Protein AF-A0A7V8WGG6-F1 (afdb_monomer_lite)

Secondary structure (DSSP, 8-state):
-B--PPTT-SEEEEEEEEETTTEEEEEEEESSTTSPPEEEEEEEEE--BTTTB-EEEEEE---TTHHHHHHHHS-GGGGSPTTEEEETTEEEEEHHHHHHHTT-HHHHHTEEEEEEEEETTEEEEEEEE---

Structure (mmCIF, N/CA/C/O backbone):
data_AF-A0A7V8WGG6-F1
#
_entry.id   AF-A0A7V8WGG6-F1
#
loop_
_atom_site.group_PDB
_atom_site.id
_atom_site.type_symbol
_atom_site.label_atom_id
_atom_site.label_alt_id
_atom_site.label_comp_id
_atom_site.label_asym_id
_atom_site.label_entity_id
_atom_site.label_seq_id
_atom_site.pdbx_PDB_ins_code
_atom_site.Cartn_x
_atom_site.Cartn_y
_atom_site.Cartn_z
_atom_site.occupancy
_atom_site.B_iso_or_equiv
_atom_site.auth_seq_id
_atom_site.auth_comp_id
_atom_site.auth_asym_id
_atom_site.auth_atom_id
_atom_site.pdbx_PDB_model_num
ATOM 1 N N . MET A 1 1 ? 7.150 -12.917 1.254 1.00 37.12 1 MET A N 1
ATOM 2 C CA . MET A 1 1 ? 5.812 -13.552 1.268 1.00 37.12 1 MET A CA 1
ATOM 3 C C . MET A 1 1 ? 5.186 -13.325 -0.101 1.00 37.12 1 MET A C 1
ATOM 5 O O . MET A 1 1 ? 5.269 -12.203 -0.586 1.00 37.12 1 MET A O 1
ATOM 9 N N . ALA A 1 2 ? 4.649 -14.362 -0.747 1.00 35.22 2 ALA A N 1
ATOM 10 C CA . ALA A 1 2 ? 3.977 -14.243 -2.043 1.00 35.22 2 ALA A CA 1
ATOM 11 C C . ALA A 1 2 ? 2.498 -13.893 -1.812 1.00 35.22 2 ALA A C 1
ATOM 13 O O . ALA A 1 2 ? 1.796 -14.624 -1.116 1.00 35.22 2 ALA A O 1
ATOM 14 N N . THR A 1 3 ? 2.035 -12.762 -2.343 1.00 48.59 3 THR A N 1
ATOM 15 C CA . THR A 1 3 ? 0.612 -12.390 -2.298 1.00 48.59 3 THR A CA 1
ATOM 16 C C . THR A 1 3 ? -0.127 -13.110 -3.420 1.00 48.59 3 THR A C 1
ATOM 18 O O . THR A 1 3 ? 0.392 -13.219 -4.528 1.00 48.59 3 THR A O 1
ATOM 21 N N . ALA A 1 4 ? -1.337 -13.600 -3.136 1.00 49.56 4 ALA A N 1
ATOM 22 C CA . ALA A 1 4 ? -2.181 -14.288 -4.107 1.00 49.56 4 ALA A CA 1
ATOM 23 C C . ALA A 1 4 ? -2.517 -13.367 -5.294 1.00 49.56 4 ALA A C 1
ATOM 25 O O . ALA A 1 4 ? -3.353 -12.470 -5.200 1.00 49.56 4 ALA A O 1
ATOM 26 N N . ILE A 1 5 ? -1.832 -13.589 -6.413 1.00 56.22 5 ILE A N 1
ATOM 27 C CA . ILE A 1 5 ? -2.160 -13.010 -7.716 1.00 56.22 5 ILE A CA 1
ATOM 28 C C . ILE A 1 5 ? -3.351 -13.789 -8.263 1.00 56.22 5 ILE A C 1
ATOM 30 O O . ILE A 1 5 ? -3.439 -15.003 -8.060 1.00 56.22 5 ILE A O 1
ATOM 34 N N . ARG A 1 6 ? -4.265 -13.115 -8.971 1.00 55.91 6 ARG A N 1
ATOM 35 C CA . ARG A 1 6 ? -5.389 -13.810 -9.608 1.00 55.91 6 ARG A CA 1
ATOM 36 C C . ARG A 1 6 ? -4.873 -14.960 -10.486 1.00 55.91 6 ARG A C 1
ATOM 38 O O . ARG A 1 6 ? -4.034 -14.713 -11.361 1.00 55.91 6 ARG A O 1
ATOM 45 N N . PRO A 1 7 ? -5.388 -16.190 -10.319 1.00 51.22 7 PRO A N 1
ATOM 46 C CA . PRO A 1 7 ? -5.078 -17.270 -11.243 1.00 51.22 7 PRO A CA 1
ATOM 47 C C . PRO A 1 7 ? -5.532 -16.867 -12.656 1.00 51.22 7 PRO A C 1
ATOM 49 O O . PRO A 1 7 ? -6.682 -16.493 -12.862 1.00 51.22 7 PRO A O 1
ATOM 52 N N . GLY A 1 8 ? -4.599 -16.875 -13.614 1.00 57.41 8 GLY A N 1
ATOM 53 C CA . GLY A 1 8 ? -4.842 -16.484 -15.013 1.00 57.41 8 GLY A CA 1
ATOM 54 C C . GLY A 1 8 ? -4.511 -15.028 -15.369 1.00 57.41 8 GLY A C 1
ATOM 55 O O . GLY A 1 8 ? -4.628 -14.654 -16.531 1.00 57.41 8 GLY A O 1
ATOM 56 N N . GLY A 1 9 ? -4.058 -14.215 -14.408 1.00 65.19 9 GLY A N 1
ATOM 57 C CA . GLY A 1 9 ? -3.622 -12.843 -14.672 1.00 65.19 9 GLY A CA 1
ATOM 58 C C . GLY A 1 9 ? -2.317 -12.747 -15.486 1.00 65.19 9 GLY A C 1
ATOM 59 O O . GLY A 1 9 ? -1.539 -13.705 -15.549 1.00 65.19 9 GLY A O 1
ATOM 60 N N . PRO A 1 10 ? -2.036 -11.575 -16.083 1.00 66.75 10 PRO A N 1
ATOM 61 C CA . PRO A 1 10 ? -0.834 -11.331 -16.889 1.00 66.75 10 PRO A CA 1
ATOM 62 C C . PRO A 1 10 ? 0.464 -11.234 -16.068 1.00 66.75 10 PRO A C 1
ATOM 64 O O . PRO A 1 10 ? 1.555 -11.180 -16.636 1.00 66.75 10 PRO A O 1
ATOM 67 N N . VAL A 1 11 ? 0.366 -11.244 -14.738 1.00 69.25 11 VAL A N 1
ATOM 68 C CA . VAL A 1 11 ? 1.499 -11.277 -13.810 1.00 69.25 11 VAL A CA 1
ATOM 69 C C . VAL A 1 11 ? 1.671 -12.703 -13.297 1.00 69.25 11 VAL A C 1
ATOM 71 O O . VAL A 1 11 ? 0.713 -13.329 -12.848 1.00 69.25 11 VAL A O 1
ATOM 74 N N . ARG A 1 12 ? 2.894 -13.231 -13.383 1.00 75.00 12 ARG A N 1
ATOM 75 C CA . ARG A 1 12 ? 3.250 -14.557 -12.864 1.00 75.00 12 ARG A CA 1
ATOM 76 C C . ARG A 1 12 ? 3.580 -14.495 -11.381 1.00 75.00 12 ARG A C 1
ATOM 78 O O . ARG A 1 12 ? 3.162 -15.372 -10.635 1.00 75.00 12 ARG A O 1
ATOM 85 N N . GLU A 1 13 ? 4.347 -13.489 -10.976 1.00 76.00 13 GLU A N 1
ATOM 86 C CA . GLU A 1 13 ? 4.854 -13.380 -9.612 1.00 76.00 13 GLU A CA 1
ATOM 87 C C . GLU A 1 13 ? 4.935 -11.920 -9.168 1.00 76.00 13 GLU A C 1
ATOM 89 O O . GLU A 1 13 ? 5.291 -11.032 -9.941 1.00 76.00 13 GLU A O 1
ATOM 94 N N . VAL A 1 14 ? 4.616 -11.691 -7.899 1.00 78.06 14 VAL A N 1
ATOM 95 C CA . VAL A 1 14 ? 4.773 -10.424 -7.200 1.00 78.06 14 VAL A CA 1
ATOM 96 C C . VAL A 1 14 ? 5.399 -10.764 -5.861 1.00 78.06 14 VAL A C 1
ATOM 98 O O . VAL A 1 14 ? 4.772 -11.404 -5.013 1.00 78.06 14 VAL A O 1
ATOM 101 N N . ALA A 1 15 ? 6.640 -10.337 -5.675 1.00 82.94 15 ALA A N 1
ATOM 102 C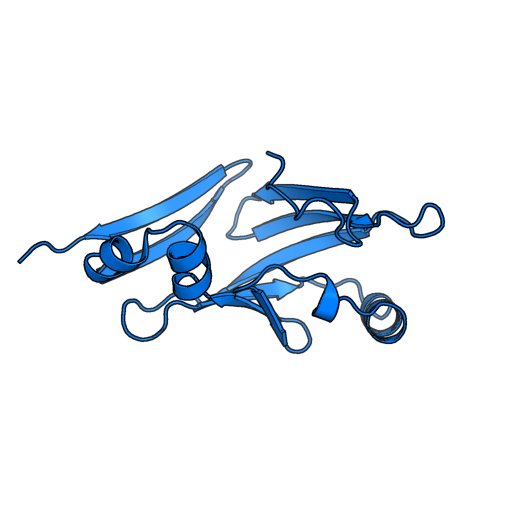 CA . ALA A 1 15 ? 7.340 -10.455 -4.411 1.00 82.94 15 ALA A CA 1
ATOM 103 C C . ALA A 1 15 ? 7.428 -9.072 -3.767 1.00 82.94 15 ALA A C 1
ATOM 105 O O . ALA A 1 15 ? 8.044 -8.160 -4.315 1.00 82.94 15 ALA A O 1
ATOM 106 N N . LEU A 1 16 ? 6.809 -8.931 -2.596 1.00 86.31 16 LEU A N 1
ATOM 107 C CA . LEU A 1 16 ? 6.928 -7.748 -1.750 1.00 86.31 16 LEU A CA 1
ATOM 108 C C . LEU A 1 16 ? 7.929 -8.010 -0.626 1.00 86.31 16 LEU A C 1
ATOM 110 O O . LEU A 1 16 ? 7.813 -8.997 0.109 1.00 86.31 16 LEU A O 1
ATOM 114 N N . ARG A 1 17 ? 8.881 -7.090 -0.473 1.00 91.38 17 ARG A N 1
ATOM 115 C CA . ARG A 1 17 ? 9.812 -7.026 0.652 1.00 91.38 17 ARG A CA 1
ATOM 116 C C . ARG A 1 17 ? 9.678 -5.662 1.335 1.00 91.38 17 ARG A C 1
ATOM 118 O O . ARG A 1 17 ? 10.042 -4.660 0.723 1.00 91.38 17 ARG A O 1
ATOM 125 N N . PRO A 1 18 ? 9.183 -5.609 2.581 1.00 93.38 18 PRO A N 1
ATOM 126 C CA . PRO A 1 18 ? 9.231 -4.390 3.377 1.00 93.38 18 PRO A CA 1
ATOM 127 C C . PRO A 1 18 ? 10.686 -3.991 3.635 1.00 93.38 18 PRO A C 1
ATOM 129 O O . PRO A 1 18 ? 11.524 -4.840 3.958 1.00 93.38 18 PRO A O 1
ATOM 132 N N . LEU A 1 19 ? 10.971 -2.710 3.454 1.00 93.12 19 LEU A N 1
ATOM 133 C CA . LEU A 1 19 ? 12.237 -2.067 3.773 1.00 93.12 19 LEU A CA 1
ATOM 134 C C . LEU A 1 19 ? 12.052 -1.230 5.040 1.00 93.12 19 LEU A C 1
ATOM 136 O O . LEU A 1 19 ? 10.925 -0.922 5.426 1.00 93.12 19 LEU A O 1
ATOM 140 N N . ASP A 1 20 ? 13.147 -0.862 5.690 1.00 92.44 20 ASP A N 1
ATOM 141 C CA . ASP A 1 20 ? 13.069 0.124 6.763 1.00 92.44 20 ASP A CA 1
ATOM 142 C C . ASP A 1 20 ? 12.732 1.519 6.209 1.00 92.44 20 ASP A C 1
ATOM 144 O O . ASP A 1 20 ? 13.058 1.827 5.057 1.00 92.44 20 ASP A O 1
ATOM 148 N N . GLY A 1 21 ? 12.066 2.340 7.021 1.00 92.94 21 GLY A N 1
ATOM 149 C CA . GLY A 1 21 ? 11.715 3.716 6.659 1.00 92.94 21 GLY A CA 1
ATOM 150 C C . GLY A 1 21 ? 10.516 3.843 5.717 1.00 92.94 21 GLY A C 1
ATOM 151 O O . GLY A 1 21 ? 10.585 4.588 4.744 1.00 92.94 21 GLY A O 1
ATOM 152 N N . ASP A 1 22 ? 9.424 3.125 5.999 1.00 94.75 22 ASP A N 1
ATOM 153 C CA . ASP A 1 22 ? 8.139 3.263 5.293 1.00 94.75 22 ASP A CA 1
ATOM 154 C C . ASP A 1 22 ? 8.228 3.026 3.771 1.00 94.75 22 ASP A C 1
ATOM 156 O O . ASP A 1 22 ? 7.560 3.674 2.965 1.00 94.75 22 ASP A O 1
ATOM 160 N N . ALA A 1 23 ? 9.044 2.050 3.370 1.00 93.50 23 ALA A N 1
ATOM 161 C CA . ALA A 1 23 ? 9.286 1.684 1.986 1.00 93.50 23 ALA A CA 1
ATOM 162 C C . ALA A 1 23 ? 9.111 0.180 1.717 1.00 93.50 23 ALA A C 1
ATOM 164 O O . ALA A 1 23 ? 9.256 -0.682 2.584 1.00 93.50 23 ALA A O 1
ATOM 165 N N . PHE A 1 24 ? 8.852 -0.156 0.457 1.00 91.75 24 PHE A N 1
ATOM 166 C CA . PHE A 1 24 ? 8.752 -1.517 -0.052 1.00 91.75 24 PHE A CA 1
ATOM 167 C C . PHE A 1 24 ? 9.631 -1.686 -1.285 1.00 91.75 24 PHE A C 1
ATOM 169 O O . PHE A 1 24 ? 9.668 -0.827 -2.162 1.00 91.75 24 PHE A O 1
ATOM 176 N N . SER A 1 25 ? 10.274 -2.842 -1.403 1.00 90.12 25 SER A N 1
ATOM 177 C CA . SER A 1 25 ? 10.778 -3.343 -2.676 1.00 90.12 25 SER A CA 1
ATOM 178 C C . SER A 1 25 ? 9.765 -4.326 -3.252 1.00 90.12 25 SER A C 1
ATOM 180 O O . SER A 1 25 ? 9.403 -5.311 -2.605 1.00 90.12 25 SER A O 1
ATOM 182 N N . VAL A 1 26 ? 9.288 -4.048 -4.460 1.00 86.81 26 VAL A N 1
ATOM 183 C CA . VAL A 1 26 ? 8.304 -4.865 -5.165 1.00 86.81 26 VAL A CA 1
ATOM 184 C C . VAL A 1 26 ? 8.931 -5.393 -6.439 1.00 86.81 26 VAL A C 1
ATOM 186 O O . VAL A 1 26 ? 9.255 -4.628 -7.340 1.00 86.81 26 VAL A O 1
ATOM 189 N N . ARG A 1 27 ? 9.085 -6.710 -6.531 1.00 83.81 27 ARG A N 1
ATOM 190 C CA . ARG A 1 27 ? 9.503 -7.382 -7.758 1.00 83.81 27 ARG A CA 1
ATOM 191 C C . ARG A 1 27 ? 8.282 -7.950 -8.460 1.00 83.81 27 ARG A C 1
ATOM 193 O O . ARG A 1 27 ? 7.563 -8.755 -7.876 1.00 83.81 27 ARG A O 1
ATOM 200 N N . VAL A 1 28 ? 8.079 -7.561 -9.710 1.00 79.56 28 VAL A N 1
ATOM 201 C CA . VAL A 1 28 ? 6.996 -8.041 -10.567 1.00 79.56 28 VAL A CA 1
ATOM 202 C C . VAL A 1 28 ? 7.603 -8.871 -11.689 1.00 79.56 28 VAL A C 1
ATOM 204 O O . VAL A 1 28 ? 8.426 -8.377 -12.458 1.00 79.56 28 VAL A O 1
ATOM 207 N N . ALA A 1 29 ? 7.204 -10.136 -11.787 1.00 80.25 29 ALA A N 1
ATOM 208 C CA . ALA A 1 29 ? 7.527 -11.000 -12.912 1.00 80.25 29 ALA A CA 1
ATOM 209 C C . ALA A 1 29 ? 6.275 -11.161 -13.791 1.00 80.25 29 ALA A C 1
ATOM 211 O O . ALA A 1 29 ? 5.290 -11.769 -13.352 1.00 80.25 29 ALA A O 1
ATOM 212 N N . PRO A 1 30 ? 6.273 -10.620 -15.017 1.00 74.88 30 PRO A N 1
ATOM 213 C CA . PRO A 1 30 ? 5.182 -10.827 -15.958 1.00 74.88 30 PRO A CA 1
ATOM 214 C C . PRO A 1 30 ? 5.099 -12.295 -16.397 1.00 74.88 30 PRO A C 1
ATOM 216 O O . PRO A 1 30 ? 6.061 -13.058 -16.317 1.00 74.88 30 PRO A O 1
ATOM 219 N N . ARG A 1 31 ? 3.913 -12.708 -16.848 1.00 74.56 31 ARG A N 1
ATOM 220 C CA . ARG A 1 31 ? 3.661 -14.071 -17.334 1.00 74.56 31 ARG A CA 1
ATOM 221 C C . ARG A 1 31 ? 4.172 -14.297 -18.755 1.00 74.56 31 ARG A C 1
ATOM 223 O O . ARG A 1 31 ? 4.475 -15.432 -19.108 1.00 74.56 31 ARG A O 1
ATOM 230 N N . ALA A 1 32 ? 4.287 -13.235 -19.550 1.00 75.00 32 ALA A N 1
ATOM 231 C CA . ALA A 1 32 ? 4.918 -13.293 -20.862 1.00 75.00 32 ALA A CA 1
ATOM 232 C C . ALA A 1 32 ? 6.425 -13.549 -20.706 1.00 75.00 32 ALA A C 1
ATOM 234 O O . ALA A 1 32 ? 7.130 -12.759 -20.084 1.00 75.00 32 ALA A O 1
ATOM 235 N N . SER A 1 33 ? 6.917 -14.637 -21.298 1.00 67.56 33 SER A N 1
ATOM 236 C CA . SER A 1 33 ? 8.311 -15.098 -21.200 1.00 67.56 33 SER A CA 1
ATOM 237 C C . SER A 1 33 ? 9.343 -14.139 -21.802 1.00 67.56 33 SER A C 1
ATOM 239 O O . SER A 1 33 ? 10.525 -14.255 -21.495 1.00 67.56 33 SER A O 1
ATOM 241 N N . LEU A 1 34 ? 8.908 -13.192 -22.637 1.00 74.00 34 LEU A N 1
ATOM 242 C CA . LEU A 1 34 ? 9.762 -12.191 -23.282 1.00 74.00 34 LEU A CA 1
ATOM 243 C C . LEU A 1 34 ? 9.918 -10.899 -22.466 1.00 74.00 34 LEU A C 1
ATOM 245 O O . LEU A 1 34 ? 10.733 -10.054 -22.826 1.00 74.00 34 LEU A O 1
ATOM 249 N N . LEU A 1 35 ? 9.140 -10.719 -21.393 1.00 69.62 35 LEU A N 1
ATOM 250 C CA . LEU A 1 35 ? 9.199 -9.511 -20.575 1.00 69.62 35 LEU A CA 1
ATOM 251 C C . LEU A 1 35 ? 10.084 -9.739 -19.337 1.00 69.62 35 LEU A C 1
ATOM 253 O O . LEU A 1 35 ? 9.898 -10.730 -18.623 1.00 69.62 35 LEU A O 1
ATOM 257 N N . PRO A 1 36 ? 11.031 -8.833 -19.039 1.00 69.88 36 PRO A N 1
ATOM 258 C CA . PRO A 1 36 ? 11.897 -8.971 -17.876 1.00 69.88 36 PRO A CA 1
ATOM 259 C C . PRO A 1 36 ? 11.117 -8.765 -16.573 1.00 69.88 36 PRO A C 1
ATOM 261 O O . PRO A 1 36 ? 10.126 -8.035 -16.521 1.00 69.88 36 PRO A O 1
ATOM 264 N N . SER A 1 37 ? 11.600 -9.372 -15.484 1.00 76.94 37 SER A N 1
ATOM 265 C CA . SER A 1 37 ? 11.115 -9.014 -14.150 1.00 76.94 37 SER A CA 1
ATOM 266 C C . SER A 1 37 ? 11.598 -7.615 -13.782 1.00 76.94 37 SER A C 1
ATOM 268 O O . SER A 1 37 ? 12.793 -7.342 -13.892 1.00 76.94 37 SER A O 1
ATOM 270 N N . VAL A 1 38 ? 10.700 -6.770 -13.287 1.00 78.38 38 VAL A N 1
ATOM 271 C CA . VAL A 1 38 ? 11.008 -5.395 -12.878 1.00 78.38 38 VAL A CA 1
ATOM 272 C C . VAL A 1 38 ? 10.973 -5.306 -11.357 1.00 78.38 38 VAL A C 1
ATOM 274 O O . VAL A 1 38 ? 10.069 -5.853 -10.727 1.00 78.38 38 VAL A O 1
ATOM 277 N N . THR A 1 39 ? 11.949 -4.618 -10.766 1.00 81.56 39 THR A N 1
ATOM 278 C CA . THR A 1 39 ? 11.974 -4.313 -9.330 1.00 81.56 39 THR A CA 1
ATOM 279 C C . THR A 1 39 ? 11.738 -2.824 -9.131 1.00 81.56 39 THR A C 1
ATOM 281 O O . THR A 1 39 ? 12.426 -2.004 -9.730 1.00 81.56 39 THR A O 1
ATOM 284 N N . LEU A 1 40 ? 10.776 -2.486 -8.280 1.00 83.69 40 LEU A N 1
ATOM 285 C CA . LEU A 1 40 ? 10.359 -1.124 -7.969 1.00 83.69 40 LEU A CA 1
ATOM 286 C C . LEU A 1 40 ? 10.550 -0.850 -6.483 1.00 83.69 40 LEU A C 1
ATOM 288 O O . LEU A 1 40 ? 10.357 -1.741 -5.652 1.00 83.69 40 LEU A O 1
ATOM 292 N N . ARG A 1 41 ? 10.902 0.390 -6.151 1.00 89.62 41 ARG A N 1
ATOM 293 C CA . ARG A 1 41 ? 10.864 0.896 -4.781 1.00 89.62 41 ARG A CA 1
ATOM 294 C C . ARG A 1 41 ? 9.611 1.751 -4.621 1.00 89.62 41 ARG A C 1
ATOM 296 O O . ARG A 1 41 ? 9.381 2.654 -5.419 1.00 89.62 41 ARG A O 1
ATOM 303 N N . LEU A 1 42 ? 8.803 1.438 -3.617 1.00 90.56 42 LEU A N 1
ATOM 304 C CA . LEU A 1 42 ? 7.604 2.184 -3.249 1.00 90.56 42 LEU A CA 1
ATOM 305 C C . LEU A 1 42 ? 7.807 2.800 -1.872 1.00 90.56 42 LEU A C 1
ATOM 307 O O . LEU A 1 42 ? 8.331 2.128 -0.993 1.00 90.56 42 LEU A O 1
ATOM 311 N N . GLU A 1 43 ? 7.359 4.027 -1.671 1.00 94.62 43 GLU A N 1
ATOM 312 C CA . GLU A 1 43 ? 7.469 4.760 -0.409 1.00 94.62 43 GLU A CA 1
ATOM 313 C C . GLU A 1 43 ? 6.080 5.194 0.042 1.00 94.62 43 GLU A C 1
ATOM 315 O O . GLU A 1 43 ? 5.280 5.651 -0.770 1.00 94.62 43 GLU A O 1
ATOM 320 N N . ILE A 1 44 ? 5.752 5.022 1.320 1.00 95.00 44 ILE A N 1
ATOM 321 C CA . ILE A 1 44 ? 4.469 5.464 1.865 1.00 95.00 44 ILE A CA 1
ATOM 322 C C . ILE A 1 44 ? 4.520 6.983 2.019 1.00 95.00 44 ILE A C 1
ATOM 324 O O . ILE A 1 44 ? 5.188 7.506 2.905 1.00 95.00 44 ILE A O 1
ATOM 328 N N . ILE A 1 45 ? 3.768 7.688 1.175 1.00 95.50 45 ILE A N 1
ATOM 329 C CA . ILE A 1 45 ? 3.673 9.156 1.203 1.00 95.50 45 ILE A CA 1
ATOM 330 C C . ILE A 1 45 ? 2.352 9.657 1.791 1.00 95.50 45 ILE A C 1
ATOM 332 O O . ILE A 1 45 ? 2.220 10.837 2.101 1.00 95.50 45 ILE A O 1
ATOM 336 N N . GLY A 1 46 ? 1.364 8.773 1.948 1.00 95.00 46 GLY A N 1
ATOM 337 C CA . GLY A 1 46 ? 0.063 9.105 2.519 1.00 95.00 46 GLY A CA 1
ATOM 338 C C . GLY A 1 46 ? -0.512 7.935 3.301 1.00 95.00 46 GLY A C 1
ATOM 339 O O . GLY A 1 46 ? -0.502 6.798 2.831 1.00 95.00 46 GLY A O 1
ATOM 340 N N . GLN A 1 47 ? -1.004 8.225 4.502 1.00 96.00 47 GLN A N 1
ATOM 341 C CA . GLN A 1 47 ? -1.622 7.255 5.405 1.00 96.00 47 GLN A CA 1
ATOM 342 C C . GLN A 1 47 ? -3.149 7.304 5.263 1.00 96.00 47 GLN A C 1
ATOM 344 O O . GLN A 1 47 ? -3.686 8.375 4.985 1.00 96.00 47 GLN A O 1
ATOM 349 N N . PRO A 1 48 ? -3.855 6.184 5.481 1.00 94.06 48 PRO A N 1
ATOM 350 C CA . PRO A 1 48 ? -5.310 6.179 5.456 1.00 94.06 48 PRO A CA 1
ATOM 351 C C . PRO A 1 48 ? -5.886 6.969 6.642 1.00 94.06 48 PRO A C 1
ATOM 353 O O . PRO A 1 48 ? -5.448 6.827 7.785 1.00 94.06 48 PRO A O 1
ATOM 356 N N . GLU A 1 49 ? -6.924 7.755 6.376 1.00 91.56 49 GLU A N 1
ATOM 357 C CA . GLU A 1 49 ? -7.681 8.524 7.366 1.00 91.56 49 GLU A CA 1
ATOM 358 C C . GLU A 1 49 ? -9.055 7.882 7.564 1.00 91.56 49 GLU A C 1
ATOM 360 O O . GLU A 1 49 ? -10.057 8.295 6.986 1.00 91.56 49 GLU A O 1
ATOM 365 N N . LEU A 1 50 ? -9.116 6.804 8.342 1.00 88.62 50 LEU A N 1
ATOM 366 C CA . LEU A 1 50 ? -10.361 6.061 8.534 1.00 88.62 50 LEU A CA 1
ATOM 367 C C . LEU A 1 50 ? -11.358 6.797 9.452 1.00 88.62 50 LEU A C 1
ATOM 369 O O . LEU A 1 50 ? -10.943 7.504 10.367 1.00 88.62 50 LEU A O 1
ATOM 373 N N . PRO A 1 51 ? -12.676 6.628 9.226 1.00 85.31 51 PRO A N 1
ATOM 374 C CA . PRO A 1 51 ? -13.303 5.930 8.095 1.00 85.31 51 PRO A CA 1
ATOM 375 C C . PRO A 1 51 ? -13.468 6.811 6.838 1.00 85.31 51 PRO A C 1
ATOM 377 O O . PRO A 1 51 ? -13.962 6.316 5.820 1.00 85.31 51 PRO A O 1
ATOM 380 N N . ALA A 1 52 ? -13.092 8.094 6.907 1.00 86.06 52 ALA A N 1
ATOM 381 C CA . ALA A 1 52 ? -13.352 9.109 5.881 1.00 86.06 52 ALA A CA 1
ATOM 382 C C . ALA A 1 52 ? -12.643 8.822 4.543 1.00 86.06 52 ALA A C 1
ATOM 384 O O . ALA A 1 52 ? -13.270 8.870 3.488 1.00 86.06 52 ALA A O 1
ATOM 385 N N . SER A 1 53 ? -11.358 8.474 4.589 1.00 89.69 53 SER A N 1
ATOM 386 C CA . SER A 1 53 ? -10.507 8.165 3.441 1.00 89.69 53 SER A CA 1
ATOM 387 C C . SER A 1 53 ? -9.695 6.884 3.699 1.00 89.69 53 SER A C 1
ATOM 389 O O . SER A 1 53 ? -8.614 6.928 4.289 1.00 89.69 53 SER A O 1
ATOM 391 N N . PRO A 1 54 ? -10.176 5.703 3.264 1.00 91.56 54 PRO A N 1
ATOM 392 C CA . PRO A 1 54 ? -9.507 4.417 3.479 1.00 91.56 54 PRO A CA 1
ATOM 393 C C . PRO A 1 54 ? -8.346 4.167 2.497 1.00 91.56 54 PRO A C 1
ATOM 395 O O . PRO A 1 54 ? -8.091 3.020 2.130 1.00 91.56 54 PRO A O 1
ATOM 398 N N . VAL A 1 55 ? -7.674 5.219 2.022 1.00 94.69 55 VAL A N 1
ATOM 399 C CA . VAL A 1 55 ? -6.676 5.128 0.950 1.00 94.69 55 VAL A CA 1
ATOM 400 C C . VAL A 1 55 ? -5.267 5.263 1.514 1.00 94.69 55 VAL A C 1
ATOM 402 O O . VAL A 1 55 ? -4.913 6.287 2.088 1.00 94.69 55 VAL A O 1
ATOM 405 N N . LEU A 1 56 ? -4.445 4.235 1.310 1.00 95.44 56 LEU A N 1
ATOM 406 C CA . LEU A 1 56 ? -2.998 4.300 1.506 1.00 95.44 56 LEU A CA 1
ATOM 407 C C . LEU A 1 56 ? -2.349 4.754 0.193 1.00 95.44 56 LEU A C 1
ATOM 409 O O . LEU A 1 56 ? -2.646 4.197 -0.866 1.00 95.44 56 LEU A O 1
ATOM 413 N N . VAL A 1 57 ? -1.457 5.743 0.258 1.00 95.19 57 VAL A N 1
ATOM 414 C CA . VAL A 1 57 ? -0.787 6.298 -0.924 1.00 95.19 57 VAL A CA 1
ATOM 415 C C . VAL A 1 57 ? 0.689 5.934 -0.895 1.00 95.19 57 VAL A C 1
ATOM 417 O O . VAL A 1 57 ? 1.420 6.294 0.029 1.00 95.19 57 VAL A O 1
ATOM 420 N N . LEU A 1 58 ? 1.121 5.237 -1.939 1.00 93.44 58 LEU A N 1
ATOM 421 C CA . LEU A 1 58 ? 2.509 4.877 -2.178 1.00 93.44 58 LEU A CA 1
ATOM 422 C C . LEU A 1 58 ? 3.044 5.693 -3.357 1.00 93.44 58 LEU A C 1
ATOM 424 O O . LEU A 1 58 ? 2.359 5.825 -4.366 1.00 93.44 58 LEU A O 1
ATOM 428 N N . GLN A 1 59 ? 4.266 6.200 -3.268 1.00 91.44 59 GLN A N 1
ATOM 429 C CA . GLN A 1 59 ? 4.976 6.829 -4.376 1.00 91.44 59 GLN A CA 1
ATOM 430 C C . GLN A 1 59 ? 6.069 5.903 -4.886 1.00 91.44 59 GLN A C 1
ATOM 432 O O . GLN A 1 59 ? 6.774 5.269 -4.107 1.00 91.44 59 GLN A O 1
ATOM 437 N N . MET A 1 60 ? 6.227 5.820 -6.200 1.00 86.75 60 MET A N 1
ATOM 438 C CA . MET A 1 60 ? 7.357 5.118 -6.790 1.00 86.75 60 MET A CA 1
ATOM 439 C C . MET A 1 60 ? 8.619 5.975 -6.656 1.00 86.75 60 MET A C 1
ATOM 441 O O . MET A 1 60 ? 8.749 7.008 -7.312 1.00 86.75 60 MET A O 1
ATOM 445 N N . ALA A 1 61 ? 9.575 5.522 -5.847 1.00 77.81 61 ALA A N 1
ATOM 446 C CA . ALA A 1 61 ? 10.912 6.101 -5.779 1.00 77.81 61 ALA A CA 1
ATOM 447 C C . ALA A 1 61 ? 11.703 5.661 -7.025 1.00 77.81 61 ALA A C 1
ATOM 449 O O . ALA A 1 61 ? 12.384 4.639 -7.027 1.00 77.81 61 ALA A O 1
ATOM 450 N N . THR A 1 62 ? 11.452 6.384 -8.120 1.00 64.00 62 THR A N 1
ATOM 451 C CA . THR A 1 62 ? 12.193 6.482 -9.391 1.00 64.00 62 THR A CA 1
ATOM 452 C C . THR A 1 62 ? 13.013 5.274 -9.878 1.00 64.00 62 THR A C 1
ATOM 454 O O . THR A 1 62 ? 14.082 4.944 -9.378 1.00 64.00 62 THR A O 1
ATOM 457 N N . MET A 1 63 ? 12.642 4.777 -11.063 1.00 52.16 63 MET A N 1
ATOM 458 C CA . MET A 1 63 ? 13.633 4.584 -12.129 1.00 52.16 63 MET A CA 1
ATOM 459 C C . MET A 1 63 ? 13.449 5.738 -13.119 1.00 52.16 63 MET A C 1
ATOM 461 O O . MET A 1 63 ? 12.409 5.820 -13.772 1.00 52.16 63 MET A O 1
ATOM 465 N N . GLY A 1 64 ? 14.407 6.664 -13.201 1.00 51.56 64 GLY A N 1
ATOM 466 C CA . GLY A 1 64 ? 14.344 7.780 -14.151 1.00 51.56 64 GLY A CA 1
ATOM 467 C C . GLY A 1 64 ? 14.102 7.295 -15.588 1.00 51.56 64 GLY A C 1
ATOM 468 O O . GLY A 1 64 ? 14.694 6.302 -15.998 1.00 51.56 64 GLY A O 1
ATOM 469 N N . GLY A 1 65 ? 13.206 7.962 -16.329 1.00 52.16 65 GLY A N 1
ATOM 470 C CA . GLY A 1 65 ? 12.944 7.802 -17.775 1.00 52.16 65 GLY A CA 1
ATOM 471 C C . GLY A 1 65 ? 12.360 6.462 -18.259 1.00 52.16 65 GLY A C 1
ATOM 472 O O . GLY A 1 65 ? 11.483 6.445 -19.119 1.00 52.16 65 GLY A O 1
ATOM 473 N N . LEU A 1 66 ? 12.796 5.334 -17.699 1.00 54.81 66 LEU A N 1
ATOM 474 C CA . LEU A 1 66 ? 12.502 3.982 -18.180 1.00 54.81 66 LEU A CA 1
ATOM 475 C C . LEU A 1 66 ? 11.074 3.530 -17.853 1.00 54.81 66 LEU A C 1
ATOM 477 O O . LEU A 1 66 ? 10.469 2.801 -18.636 1.00 54.81 66 LEU A O 1
ATOM 481 N N . PHE A 1 67 ? 10.499 3.989 -16.736 1.00 56.12 67 PHE A N 1
ATOM 482 C CA . PHE A 1 67 ? 9.131 3.611 -16.374 1.00 56.12 67 PHE A CA 1
ATOM 483 C C . PHE A 1 67 ? 8.074 4.335 -17.218 1.00 56.12 67 PHE A C 1
ATOM 485 O O . PHE A 1 67 ? 7.067 3.727 -17.557 1.00 56.12 67 PHE A O 1
ATOM 492 N N . GLY A 1 68 ? 8.332 5.580 -17.643 1.00 54.25 68 GLY A N 1
ATOM 493 C CA . GLY A 1 68 ? 7.455 6.296 -18.582 1.00 54.25 68 GLY A CA 1
ATOM 494 C C . GLY A 1 68 ? 7.346 5.600 -19.945 1.00 54.25 68 GLY A C 1
ATOM 495 O O . GLY A 1 68 ? 6.304 5.653 -20.590 1.00 54.25 68 GLY A O 1
ATOM 496 N N . MET A 1 69 ? 8.396 4.879 -20.350 1.00 50.25 69 MET A N 1
ATOM 497 C CA . MET A 1 69 ? 8.385 4.042 -21.554 1.00 50.25 69 MET A CA 1
ATOM 498 C C . MET A 1 69 ? 7.701 2.688 -21.301 1.00 50.25 69 MET A C 1
ATOM 500 O O . MET A 1 69 ? 6.982 2.183 -22.161 1.00 50.25 69 MET A O 1
ATOM 504 N N . ALA A 1 70 ? 7.869 2.109 -20.105 1.00 51.72 70 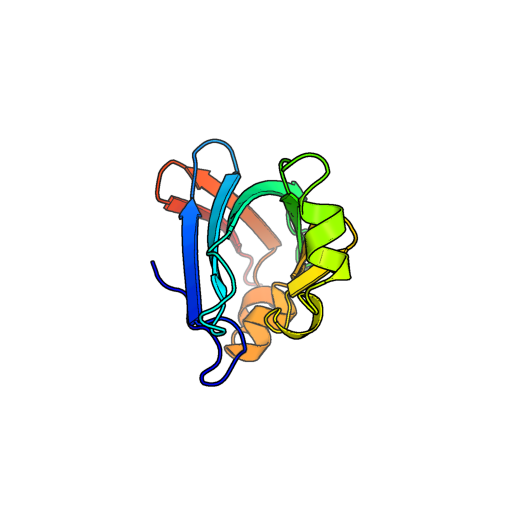ALA A N 1
ATOM 505 C CA . ALA A 1 70 ? 7.229 0.850 -19.726 1.00 51.72 70 ALA A CA 1
ATOM 506 C C . ALA A 1 70 ? 5.704 0.979 -19.543 1.00 51.72 70 ALA A C 1
ATOM 508 O O . ALA A 1 70 ? 4.979 0.060 -19.912 1.00 51.72 70 ALA A O 1
ATOM 509 N N . THR A 1 71 ? 5.198 2.104 -19.025 1.00 52.19 71 THR A N 1
ATOM 510 C CA . THR A 1 71 ? 3.753 2.365 -18.871 1.00 52.19 71 THR A CA 1
ATOM 511 C C . THR A 1 71 ? 3.049 2.614 -20.203 1.00 52.19 71 THR A C 1
ATOM 513 O O . THR A 1 71 ? 1.884 2.254 -20.341 1.00 52.19 71 THR A O 1
ATOM 516 N N . ALA A 1 72 ? 3.742 3.179 -21.196 1.00 52.84 72 ALA A N 1
ATOM 517 C CA . ALA A 1 72 ? 3.213 3.336 -22.552 1.00 52.84 72 ALA A CA 1
ATOM 518 C C . ALA A 1 72 ? 3.138 1.998 -23.314 1.00 52.84 72 ALA A C 1
ATOM 520 O O . ALA A 1 72 ? 2.265 1.812 -24.158 1.00 52.84 72 ALA A O 1
ATOM 521 N N . ALA A 1 73 ? 4.041 1.059 -23.006 1.00 49.22 73 ALA A N 1
ATOM 522 C CA . ALA A 1 73 ? 4.142 -0.233 -23.685 1.00 49.22 73 ALA A CA 1
ATOM 523 C C . ALA A 1 73 ? 3.394 -1.384 -22.982 1.00 49.22 73 ALA A C 1
ATOM 525 O O . ALA A 1 73 ? 3.108 -2.403 -23.612 1.00 49.22 73 ALA A O 1
ATOM 526 N N . LEU A 1 74 ? 3.079 -1.258 -21.689 1.00 54.59 74 LEU A N 1
ATOM 527 C CA . LEU A 1 74 ? 2.414 -2.297 -20.903 1.00 54.59 74 LEU A CA 1
ATOM 528 C C . LEU A 1 74 ? 1.073 -1.779 -20.369 1.00 54.59 74 LEU A C 1
ATOM 530 O O . LEU A 1 74 ? 1.047 -0.746 -19.702 1.00 54.59 74 LEU A O 1
ATOM 534 N N . PRO A 1 75 ? -0.044 -2.506 -20.555 1.00 58.69 75 PRO A N 1
ATOM 535 C CA . PRO A 1 75 ? -1.333 -2.154 -19.964 1.00 58.69 75 PRO A CA 1
ATOM 536 C C . PRO A 1 75 ? -1.343 -2.500 -18.464 1.00 58.69 75 PRO A C 1
ATOM 538 O O . PRO A 1 75 ? -2.153 -3.305 -18.006 1.00 58.69 75 PRO A O 1
ATOM 541 N N . ILE A 1 76 ? -0.421 -1.914 -17.690 1.00 61.38 76 ILE A N 1
ATOM 542 C CA . ILE A 1 76 ? -0.219 -2.174 -16.256 1.00 61.38 76 ILE A CA 1
ATOM 543 C C . ILE A 1 76 ? -1.524 -1.931 -15.494 1.00 61.38 76 ILE A C 1
ATOM 545 O O . ILE A 1 76 ? -1.857 -2.711 -14.609 1.00 61.38 76 ILE A O 1
ATOM 549 N N . ALA A 1 77 ? -2.318 -0.936 -15.908 1.00 61.56 77 ALA A N 1
ATOM 550 C CA . ALA A 1 77 ? -3.636 -0.648 -15.343 1.00 61.56 77 ALA A CA 1
ATOM 551 C C . ALA A 1 77 ? -4.583 -1.866 -15.346 1.00 61.56 77 ALA A C 1
ATOM 553 O O . ALA A 1 77 ? -5.289 -2.091 -14.367 1.00 61.56 77 ALA A O 1
ATOM 554 N N . ASN A 1 78 ? -4.543 -2.709 -16.386 1.00 60.78 78 ASN A N 1
ATOM 555 C CA . ASN A 1 78 ? -5.376 -3.916 -16.483 1.00 60.78 78 ASN A CA 1
ATOM 556 C C . ASN A 1 78 ? -4.819 -5.102 -15.674 1.00 60.78 78 ASN A C 1
ATOM 558 O O . ASN A 1 78 ? -5.466 -6.145 -15.574 1.00 60.78 78 ASN A O 1
ATOM 562 N N . MET A 1 79 ? -3.616 -4.964 -15.111 1.00 65.69 79 MET A N 1
ATOM 563 C CA . MET A 1 79 ? -2.951 -5.983 -14.295 1.00 65.69 79 MET A CA 1
ATOM 564 C C . MET A 1 79 ? -3.090 -5.728 -12.791 1.00 65.69 79 MET A C 1
ATOM 566 O O . MET A 1 79 ? -2.700 -6.583 -11.993 1.00 65.69 79 MET A O 1
ATOM 570 N N . LEU A 1 80 ? -3.604 -4.561 -12.395 1.00 73.06 80 LEU A N 1
ATOM 571 C CA . LEU A 1 80 ? -3.690 -4.185 -10.991 1.00 73.06 80 LEU A CA 1
ATOM 572 C C . LEU A 1 80 ? -4.831 -4.934 -10.284 1.00 73.06 80 LEU A C 1
ATOM 574 O O . LEU A 1 80 ? -5.912 -5.124 -10.855 1.00 73.06 80 LEU A O 1
ATOM 578 N N . PRO A 1 81 ? -4.615 -5.374 -9.031 1.00 69.62 81 PRO A N 1
ATOM 579 C CA . PRO A 1 81 ? -5.683 -5.912 -8.203 1.00 69.62 81 PRO A CA 1
ATOM 580 C C . PRO A 1 81 ? -6.815 -4.898 -8.025 1.00 69.62 81 PRO A C 1
ATOM 582 O O . PRO A 1 81 ? -6.610 -3.685 -8.057 1.00 69.62 81 PRO A O 1
ATOM 585 N N . ARG A 1 82 ? -8.023 -5.397 -7.762 1.00 77.94 82 ARG A N 1
ATOM 586 C CA . ARG A 1 82 ? -9.129 -4.537 -7.332 1.00 77.94 82 ARG A CA 1
ATOM 587 C C . ARG A 1 82 ? -8.750 -3.832 -6.027 1.00 77.94 82 ARG A C 1
ATOM 589 O O . ARG A 1 82 ? -8.092 -4.405 -5.165 1.00 77.94 82 ARG A O 1
ATOM 596 N N . GLY A 1 83 ? -9.132 -2.563 -5.927 1.00 84.06 83 GLY A N 1
ATOM 597 C CA . GLY A 1 83 ? -8.704 -1.687 -4.838 1.00 84.06 83 GLY A CA 1
ATOM 598 C C . GLY A 1 83 ? -7.303 -1.095 -5.014 1.00 84.06 83 GLY A C 1
ATOM 599 O O . GLY A 1 83 ? -6.912 -0.278 -4.196 1.00 84.06 83 GLY A O 1
ATOM 600 N N . VAL A 1 84 ? -6.561 -1.429 -6.075 1.00 86.38 84 VAL A N 1
ATOM 601 C CA . VAL A 1 84 ? -5.278 -0.788 -6.390 1.00 86.38 84 VAL A CA 1
ATOM 602 C C . VAL A 1 84 ? -5.425 0.039 -7.659 1.00 86.38 84 VAL A C 1
ATOM 604 O O . VAL A 1 84 ? -5.871 -0.456 -8.692 1.00 86.38 84 VAL A O 1
ATOM 607 N N . ARG A 1 85 ? -5.050 1.312 -7.581 1.00 86.69 85 ARG A N 1
ATOM 608 C CA . ARG A 1 85 ? -5.061 2.255 -8.700 1.00 86.69 85 ARG A CA 1
ATOM 609 C C . ARG A 1 85 ? -3.671 2.840 -8.886 1.00 86.69 85 ARG A C 1
ATOM 611 O O . ARG A 1 85 ? -2.939 3.010 -7.918 1.00 86.69 85 ARG A O 1
ATOM 618 N N . LEU A 1 86 ? -3.321 3.138 -10.130 1.00 83.56 86 LEU A N 1
ATOM 619 C CA . LEU A 1 86 ? -2.090 3.835 -10.485 1.00 83.56 86 LEU A CA 1
ATOM 620 C C . LEU A 1 86 ? -2.468 5.209 -11.042 1.00 83.56 86 LEU A C 1
ATOM 622 O O . LEU A 1 86 ? -3.167 5.290 -12.049 1.00 83.56 86 LEU A O 1
ATOM 626 N N . GLU A 1 87 ? -2.006 6.264 -10.384 1.00 85.25 87 GLU A N 1
ATOM 627 C CA . GLU A 1 87 ? -2.164 7.657 -10.794 1.00 85.25 87 GLU A CA 1
ATOM 628 C C . GLU A 1 87 ? -0.773 8.256 -10.993 1.00 85.25 87 GLU A C 1
ATOM 630 O O . GLU A 1 87 ? -0.083 8.590 -10.031 1.00 85.25 87 GLU A O 1
ATOM 635 N N . SER A 1 88 ? -0.342 8.367 -12.251 1.00 81.75 88 SER A N 1
ATOM 636 C CA . SER A 1 88 ? 1.004 8.828 -12.616 1.00 81.75 88 SER A CA 1
ATOM 637 C C . SER A 1 88 ? 2.106 7.986 -11.954 1.00 81.75 88 SER A C 1
ATOM 639 O O . SER A 1 88 ? 2.346 6.850 -12.362 1.00 81.75 88 SER A O 1
ATOM 641 N N . ASP A 1 89 ? 2.777 8.529 -10.937 1.00 82.62 89 ASP A N 1
ATOM 642 C CA . ASP A 1 89 ? 3.837 7.889 -10.161 1.00 82.62 89 ASP A CA 1
ATOM 643 C C . ASP A 1 89 ? 3.360 7.358 -8.794 1.00 82.62 89 ASP A C 1
ATOM 645 O O . ASP A 1 89 ? 4.160 6.847 -8.005 1.00 82.62 89 ASP A O 1
ATOM 649 N N . ARG A 1 90 ? 2.056 7.462 -8.510 1.00 88.56 90 ARG A N 1
ATOM 650 C CA . ARG A 1 90 ? 1.441 7.095 -7.233 1.00 88.56 90 ARG A CA 1
ATOM 651 C C . ARG A 1 90 ? 0.580 5.855 -7.369 1.00 88.56 90 ARG A C 1
ATOM 653 O O . ARG A 1 90 ? -0.222 5.727 -8.288 1.00 88.56 90 ARG A O 1
ATOM 660 N N . ILE A 1 91 ? 0.699 4.961 -6.403 1.00 89.00 91 ILE A N 1
ATOM 661 C CA . ILE A 1 91 ? -0.168 3.801 -6.249 1.00 89.00 91 ILE A CA 1
ATOM 662 C C . ILE A 1 91 ? -1.109 4.082 -5.084 1.00 89.00 91 ILE A C 1
ATOM 664 O O . ILE A 1 91 ? -0.674 4.261 -3.946 1.00 89.00 91 ILE A O 1
ATOM 668 N N . LEU A 1 92 ? -2.404 4.113 -5.375 1.00 93.06 92 LEU A N 1
ATOM 669 C CA . LEU A 1 92 ? -3.459 4.300 -4.393 1.00 93.06 92 LEU A CA 1
ATOM 670 C C . LEU A 1 92 ? -4.040 2.935 -4.050 1.00 93.06 92 LEU A C 1
ATOM 672 O O . LEU A 1 92 ? -4.504 2.204 -4.928 1.00 93.06 92 LEU A O 1
ATOM 676 N N . VAL A 1 93 ? -4.020 2.600 -2.768 1.00 92.31 93 VAL A N 1
ATOM 677 C CA . VAL A 1 93 ? -4.511 1.331 -2.241 1.00 92.31 93 VAL A CA 1
ATOM 678 C C . VAL A 1 93 ? -5.746 1.609 -1.393 1.00 92.31 93 VAL A C 1
ATOM 680 O O . VAL A 1 93 ? -5.655 2.109 -0.275 1.00 92.31 93 VAL A O 1
ATOM 683 N N . ASP A 1 94 ? -6.909 1.292 -1.946 1.00 92.50 94 ASP A N 1
ATOM 684 C CA . ASP A 1 94 ? -8.211 1.382 -1.299 1.00 92.50 94 ASP A CA 1
ATOM 685 C C . ASP A 1 94 ? -8.422 0.166 -0.391 1.00 92.50 94 ASP A C 1
ATOM 687 O O . ASP A 1 94 ? -8.753 -0.943 -0.826 1.00 92.50 94 ASP A O 1
ATOM 691 N N . LEU A 1 95 ? -8.216 0.388 0.904 1.00 90.94 95 LEU A N 1
ATOM 692 C CA . LEU A 1 95 ? -8.318 -0.651 1.919 1.00 90.94 95 LEU A CA 1
ATOM 693 C C . LEU A 1 95 ? -9.755 -1.140 2.089 1.00 90.94 95 LEU A C 1
ATOM 695 O O . LEU A 1 95 ? -9.956 -2.301 2.439 1.00 90.94 95 LEU A O 1
ATOM 699 N N . ARG A 1 96 ? -10.755 -0.297 1.800 1.00 89.50 96 ARG A N 1
ATOM 700 C CA . ARG A 1 96 ? -12.166 -0.688 1.862 1.00 89.50 96 ARG A CA 1
ATOM 701 C C . ARG A 1 96 ? -12.501 -1.665 0.748 1.00 89.50 96 ARG A C 1
ATOM 703 O O . ARG A 1 96 ? -13.131 -2.684 1.022 1.00 89.50 96 ARG A O 1
ATOM 710 N N . ALA A 1 97 ? -12.047 -1.391 -0.473 1.00 88.50 97 ALA A N 1
ATOM 711 C CA . ALA A 1 97 ? -12.216 -2.309 -1.594 1.00 88.50 97 ALA A CA 1
ATOM 712 C C . ALA A 1 97 ? -11.535 -3.662 -1.318 1.00 88.50 97 ALA A C 1
ATOM 714 O O . ALA A 1 97 ? -12.146 -4.708 -1.526 1.00 88.50 97 ALA A O 1
ATOM 715 N N . ILE A 1 98 ? -10.314 -3.649 -0.771 1.00 87.31 98 ILE A N 1
ATOM 716 C CA . ILE A 1 98 ? -9.580 -4.876 -0.418 1.00 87.31 98 ILE A CA 1
ATOM 717 C C . ILE A 1 98 ? -10.277 -5.649 0.709 1.00 87.31 98 ILE A C 1
ATOM 719 O O . ILE A 1 98 ? -10.379 -6.875 0.646 1.00 87.31 98 ILE A O 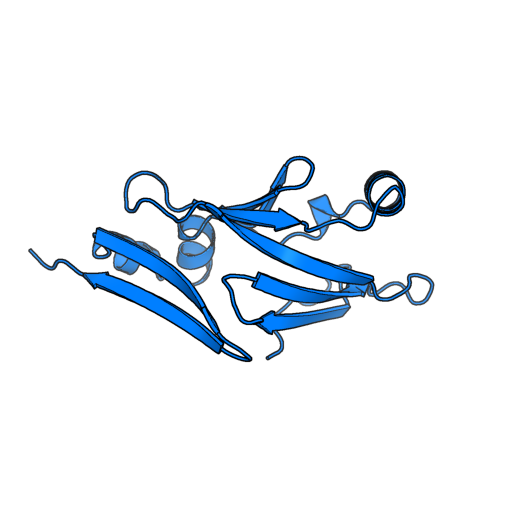1
ATOM 723 N N . ALA A 1 99 ? -10.763 -4.959 1.742 1.00 87.56 99 ALA A N 1
ATOM 724 C CA . ALA A 1 99 ? -11.489 -5.594 2.836 1.00 87.56 99 ALA A CA 1
ATOM 725 C C . ALA A 1 99 ? -12.811 -6.206 2.357 1.00 87.56 99 ALA A C 1
ATOM 727 O O . ALA A 1 99 ? -13.144 -7.312 2.774 1.00 87.56 99 ALA A O 1
ATOM 728 N N . ALA A 1 100 ? -13.523 -5.541 1.443 1.00 86.69 100 ALA A N 1
ATOM 729 C CA . ALA A 1 100 ? -14.759 -6.055 0.857 1.00 86.69 100 ALA A CA 1
ATOM 730 C C . ALA A 1 100 ? -14.546 -7.369 0.100 1.00 86.69 100 ALA A C 1
ATOM 732 O O . ALA A 1 100 ? -15.317 -8.307 0.284 1.00 86.69 100 ALA A O 1
ATOM 733 N N . GLU A 1 101 ? -13.458 -7.493 -0.669 1.00 84.25 101 GLU A N 1
ATOM 734 C CA . GLU A 1 101 ? -13.116 -8.756 -1.342 1.00 84.25 101 GLU A CA 1
ATOM 735 C C . GLU A 1 101 ? -12.850 -9.913 -0.371 1.00 84.25 101 GLU A C 1
ATOM 737 O O . GLU A 1 101 ? -12.937 -11.077 -0.758 1.00 84.25 101 GLU A O 1
ATOM 742 N N . ARG A 1 102 ? -12.532 -9.603 0.890 1.00 83.00 102 ARG A N 1
ATOM 743 C CA . ARG A 1 102 ? -12.257 -10.585 1.945 1.00 83.00 102 ARG A CA 1
ATOM 744 C C . ARG A 1 102 ? -13.396 -10.734 2.955 1.00 83.00 102 ARG A C 1
ATOM 746 O O . ARG A 1 102 ? -13.217 -11.448 3.934 1.00 83.00 102 ARG A O 1
ATOM 753 N N . GLY A 1 103 ? -14.533 -10.064 2.746 1.00 84.00 103 GLY A N 1
ATOM 754 C CA . GLY A 1 103 ? -15.658 -10.071 3.689 1.00 84.00 103 GLY A CA 1
ATOM 755 C C . GLY A 1 103 ? -15.376 -9.349 5.014 1.00 84.00 103 GLY A C 1
ATOM 756 O O . GLY A 1 103 ? -16.039 -9.610 6.006 1.00 84.00 103 GLY A O 1
ATOM 757 N N . LEU A 1 104 ? -14.386 -8.451 5.048 1.00 84.75 104 LEU A N 1
ATOM 758 C CA . LEU A 1 104 ? -13.922 -7.738 6.248 1.00 84.75 104 LEU A CA 1
ATOM 759 C C . LEU A 1 104 ? -14.385 -6.272 6.301 1.00 84.75 104 LEU A C 1
ATOM 761 O O . LEU A 1 104 ? -13.829 -5.473 7.054 1.00 84.75 104 LEU A O 1
ATOM 765 N N . SER A 1 105 ? -15.369 -5.884 5.487 1.00 84.00 105 SER A N 1
ATOM 766 C CA . SER A 1 105 ? -15.831 -4.491 5.403 1.00 84.00 105 SER A CA 1
ATOM 767 C C . SER A 1 105 ? -16.346 -3.942 6.730 1.00 84.00 105 SER A C 1
ATOM 769 O O . SER A 1 105 ? -16.049 -2.796 7.054 1.00 84.00 105 SER A O 1
ATOM 771 N N . GLU A 1 106 ? -17.069 -4.751 7.505 1.00 83.31 106 GLU A N 1
ATOM 772 C CA . GLU A 1 106 ? -17.595 -4.351 8.816 1.00 83.31 106 GLU A CA 1
ATOM 773 C C . GLU A 1 106 ? -16.466 -4.052 9.806 1.00 83.31 106 GLU A C 1
ATOM 775 O O . GLU A 1 106 ? -16.532 -3.082 10.556 1.00 83.31 106 GLU A O 1
ATOM 780 N N . MET A 1 107 ? -15.367 -4.812 9.736 1.00 82.75 107 MET A N 1
ATOM 781 C CA . MET A 1 107 ? -14.226 -4.644 10.633 1.00 82.75 107 MET A CA 1
ATOM 782 C C . MET A 1 107 ? -13.558 -3.272 10.471 1.00 82.75 107 MET A C 1
ATOM 784 O O . MET A 1 107 ? -13.126 -2.682 11.457 1.00 82.75 107 MET A O 1
ATOM 788 N N . LEU A 1 108 ? -13.514 -2.732 9.245 1.00 82.44 108 LEU A N 1
ATOM 789 C 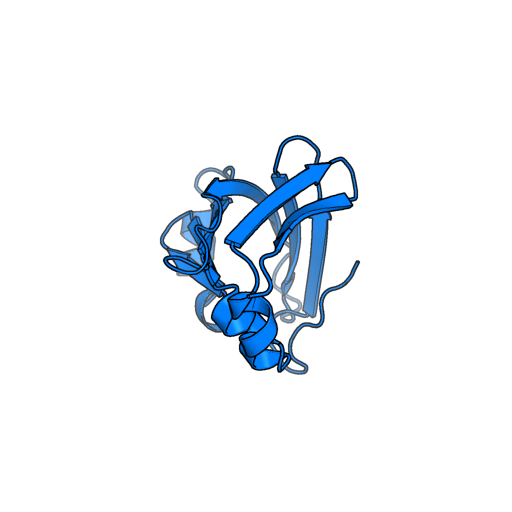CA . LEU A 1 108 ? -13.000 -1.381 8.991 1.00 82.44 108 LEU A CA 1
ATOM 790 C C . LEU A 1 108 ? -13.854 -0.282 9.634 1.00 82.44 108 LEU A C 1
ATOM 792 O O . LEU A 1 108 ? -13.325 0.797 9.886 1.00 82.44 108 LEU A O 1
ATOM 796 N N . GLY A 1 109 ? -15.138 -0.538 9.902 1.00 82.75 109 GLY A N 1
ATOM 797 C CA . GLY A 1 109 ? -16.021 0.412 10.581 1.00 82.75 109 GLY A CA 1
ATOM 798 C C . GLY A 1 109 ? -15.601 0.692 12.026 1.00 82.75 109 GLY A C 1
ATOM 799 O O . GLY A 1 109 ? -15.774 1.808 12.505 1.00 82.75 109 GLY A O 1
ATOM 800 N N . TYR A 1 110 ? -14.972 -0.281 12.688 1.00 86.56 110 TYR A N 1
ATOM 801 C CA . TYR A 1 110 ? -14.490 -0.151 14.068 1.00 86.56 110 TYR A CA 1
ATOM 802 C C . TYR A 1 110 ? -13.094 0.476 14.174 1.00 86.56 110 TYR A C 1
ATOM 804 O O . TYR A 1 110 ? -12.613 0.768 15.272 1.00 86.56 110 TYR A O 1
ATOM 812 N N . VAL A 1 111 ? -12.408 0.675 13.045 1.00 88.88 111 VAL A N 1
ATOM 813 C CA . VAL A 1 111 ? -11.053 1.227 13.021 1.00 88.88 111 VAL A CA 1
ATOM 814 C C . VAL A 1 111 ? -11.124 2.752 12.969 1.00 88.88 111 VAL A C 1
ATOM 816 O O . VAL A 1 111 ? -11.414 3.334 11.926 1.00 88.88 111 VAL A O 1
ATOM 819 N N . LYS A 1 112 ? -10.792 3.415 14.083 1.00 88.62 112 LYS A N 1
ATOM 820 C CA . LYS A 1 112 ? -10.663 4.882 14.140 1.00 88.62 112 LYS A CA 1
ATOM 821 C C . LYS A 1 112 ? -9.375 5.374 13.504 1.00 88.62 112 LYS A C 1
ATOM 823 O O . LYS A 1 112 ? -9.341 6.451 12.920 1.00 88.62 112 LYS A O 1
ATOM 828 N N . ARG A 1 113 ? -8.293 4.610 13.644 1.00 90.88 113 ARG A N 1
ATOM 829 C CA . ARG A 1 113 ? -7.005 4.962 13.051 1.00 90.88 113 ARG A CA 1
ATOM 830 C C . ARG A 1 113 ? -6.275 3.717 12.602 1.00 90.88 113 ARG A C 1
ATOM 832 O O . ARG A 1 113 ? -6.166 2.748 13.345 1.00 90.88 113 ARG A O 1
ATOM 839 N N . LEU A 1 114 ? -5.730 3.784 11.398 1.00 92.56 114 LEU A N 1
ATOM 840 C CA . LEU A 1 114 ? -4.816 2.789 10.871 1.00 92.56 114 LEU A CA 1
ATOM 841 C C . LEU A 1 114 ? -3.548 3.501 10.421 1.00 92.56 114 LEU A C 1
ATOM 843 O O . LEU A 1 114 ? -3.600 4.445 9.639 1.00 92.56 114 LEU A O 1
ATOM 847 N N . ARG A 1 115 ? -2.405 3.042 10.914 1.00 94.56 115 ARG A N 1
ATOM 848 C CA . ARG A 1 115 ? -1.088 3.466 10.445 1.00 94.56 115 ARG A CA 1
ATOM 849 C C . ARG A 1 115 ? -0.351 2.252 9.918 1.00 94.56 115 ARG A C 1
ATOM 851 O O . ARG A 1 115 ? -0.239 1.240 10.611 1.00 94.56 115 ARG A O 1
ATOM 858 N N . VAL A 1 116 ? 0.131 2.372 8.690 1.00 94.50 116 VAL A N 1
ATOM 859 C CA . VAL A 1 116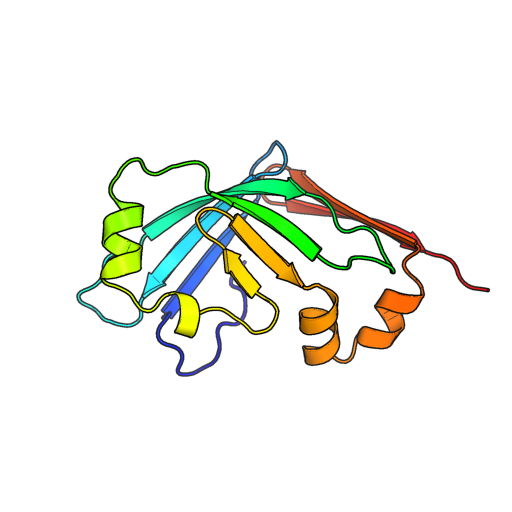 ? 0.960 1.367 8.036 1.00 94.50 116 VAL A CA 1
ATOM 860 C C . VAL A 1 116 ? 2.388 1.870 8.073 1.00 94.50 116 VAL A C 1
ATOM 862 O O . VAL A 1 116 ? 2.685 2.926 7.523 1.00 94.50 116 VAL A O 1
ATOM 865 N N . ASN A 1 117 ? 3.260 1.118 8.723 1.00 95.62 117 ASN A N 1
ATOM 866 C CA . ASN A 1 117 ? 4.687 1.374 8.735 1.00 95.62 117 ASN A CA 1
ATOM 867 C C . ASN A 1 117 ? 5.442 0.155 8.221 1.00 95.62 117 ASN A C 1
ATOM 869 O O . ASN A 1 117 ? 4.925 -0.968 8.223 1.00 95.62 117 ASN A O 1
ATOM 873 N N . THR A 1 118 ? 6.685 0.361 7.813 1.00 94.44 118 THR A N 1
ATOM 874 C CA . THR A 1 118 ? 7.579 -0.745 7.471 1.00 94.44 118 THR A CA 1
ATOM 875 C C . THR A 1 118 ? 8.879 -0.653 8.248 1.00 94.44 118 THR A C 1
ATOM 877 O O . THR A 1 118 ? 9.449 0.418 8.432 1.00 94.44 118 THR A O 1
ATOM 880 N N . VAL A 1 119 ? 9.329 -1.818 8.701 1.00 93.62 119 VAL A N 1
ATOM 881 C CA . VAL A 1 119 ? 10.679 -2.058 9.215 1.00 93.62 119 VAL A CA 1
ATOM 882 C C . VAL A 1 119 ? 11.282 -3.188 8.387 1.00 93.62 119 VAL A C 1
ATOM 884 O O . VAL A 1 119 ? 10.558 -3.875 7.656 1.00 93.62 119 VAL A O 1
ATOM 887 N N . GLU A 1 120 ? 12.590 -3.420 8.477 1.00 93.19 120 GLU A N 1
ATOM 888 C CA . GLU A 1 120 ? 13.233 -4.432 7.638 1.00 93.19 120 GLU A CA 1
ATOM 889 C C . GLU A 1 120 ? 12.521 -5.800 7.716 1.00 93.19 120 GLU A C 1
ATOM 891 O O . GLU A 1 120 ? 12.399 -6.430 8.769 1.00 93.19 120 GLU A O 1
ATOM 896 N N . GLY A 1 121 ? 12.008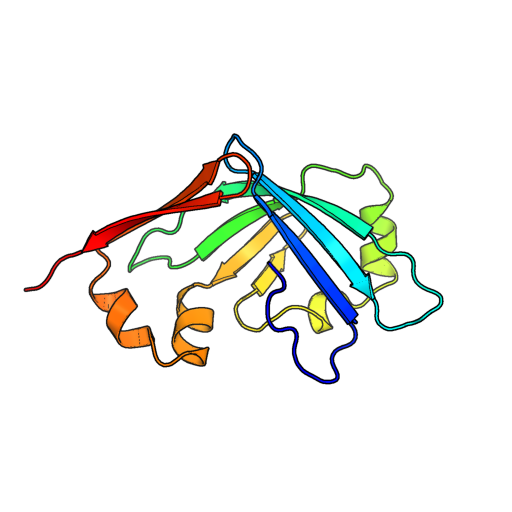 -6.251 6.564 1.00 91.94 121 GLY A N 1
ATOM 897 C CA . GLY A 1 121 ? 11.335 -7.538 6.416 1.00 91.94 121 GLY A CA 1
ATOM 898 C C . GLY A 1 121 ? 9.932 -7.629 7.026 1.00 91.94 121 GLY A C 1
ATOM 899 O O . GLY A 1 121 ? 9.330 -8.702 6.943 1.00 91.94 121 GLY A O 1
ATOM 900 N N . ARG A 1 122 ? 9.380 -6.556 7.613 1.00 91.25 122 ARG A N 1
ATOM 901 C CA . ARG A 1 122 ? 8.065 -6.582 8.277 1.00 91.25 122 ARG A CA 1
ATOM 902 C C . ARG A 1 122 ? 7.214 -5.354 7.963 1.00 91.25 122 ARG A C 1
ATOM 904 O O . ARG A 1 122 ? 7.698 -4.231 7.879 1.00 91.25 122 ARG A O 1
ATOM 911 N N . VAL A 1 123 ? 5.908 -5.582 7.855 1.00 92.25 123 VAL A N 1
ATOM 912 C CA . VAL A 1 123 ? 4.901 -4.515 7.870 1.00 92.25 123 VAL A CA 1
ATOM 913 C C . VAL A 1 123 ? 4.375 -4.398 9.291 1.00 92.25 123 VAL A C 1
ATOM 915 O O . VAL A 1 123 ? 3.965 -5.396 9.883 1.00 92.25 123 VAL A O 1
ATOM 918 N N . VAL A 1 124 ? 4.400 -3.189 9.836 1.00 93.62 124 VAL A N 1
ATOM 919 C CA . VAL A 1 124 ? 3.870 -2.863 11.157 1.00 93.62 124 VAL A CA 1
ATOM 920 C C . VAL A 1 124 ? 2.551 -2.135 10.957 1.00 93.62 124 VAL A C 1
ATOM 922 O O . VAL A 1 124 ? 2.504 -1.071 10.346 1.00 93.62 124 VAL A O 1
ATOM 925 N N . LEU A 1 125 ? 1.472 -2.710 11.474 1.00 92.12 125 LEU A N 1
ATOM 926 C CA . LEU A 1 125 ? 0.159 -2.080 11.482 1.00 92.12 125 LEU A CA 1
ATOM 927 C C . LEU A 1 125 ? -0.117 -1.587 12.898 1.00 92.12 125 LEU A C 1
ATOM 929 O O . LEU A 1 125 ? -0.100 -2.379 13.839 1.00 92.12 125 LEU A O 1
ATOM 933 N N . ARG A 1 126 ? -0.369 -0.290 13.055 1.00 92.62 126 ARG A N 1
ATOM 934 C CA . ARG A 1 126 ? -0.920 0.265 14.296 1.00 92.62 126 ARG A CA 1
ATOM 935 C C . ARG A 1 126 ? -2.389 0.561 14.068 1.00 92.62 126 ARG A C 1
ATOM 937 O O . ARG A 1 126 ? -2.731 1.282 13.131 1.00 92.62 126 ARG A O 1
ATOM 944 N N . VAL A 1 127 ? -3.229 -0.032 14.902 1.00 91.38 127 VAL A N 1
ATOM 945 C CA . VAL A 1 127 ? -4.682 0.016 14.767 1.00 91.38 127 VAL A CA 1
ATOM 946 C C . VAL A 1 127 ? -5.259 0.554 16.067 1.00 91.38 127 VAL A C 1
ATOM 948 O O . VAL A 1 127 ? -5.090 -0.075 17.109 1.00 91.38 127 VAL A O 1
ATOM 951 N N . ASP A 1 128 ? -5.950 1.687 15.986 1.00 91.00 128 ASP A N 1
ATOM 952 C CA . ASP A 1 128 ? -6.762 2.207 17.082 1.00 91.00 128 ASP A CA 1
ATOM 953 C C . ASP A 1 128 ? -8.214 1.802 16.804 1.00 91.00 128 ASP A C 1
ATOM 955 O O . ASP A 1 128 ? -8.820 2.239 15.817 1.00 91.00 128 ASP A O 1
ATOM 959 N N . LEU A 1 129 ? -8.755 0.939 17.662 1.00 89.00 129 LEU A N 1
ATOM 960 C CA . LEU A 1 129 ? -10.127 0.448 17.578 1.00 89.00 129 LEU A CA 1
ATOM 961 C C . LEU A 1 129 ? -11.028 1.233 18.530 1.00 89.00 129 LEU A C 1
ATOM 963 O O . LEU A 1 129 ? -10.610 1.604 19.626 1.00 89.00 129 LEU A O 1
ATOM 967 N N . ALA A 1 130 ? -12.276 1.446 18.129 1.00 81.00 130 ALA A N 1
ATOM 968 C CA . ALA A 1 130 ? -13.335 1.858 19.035 1.00 81.00 130 ALA A CA 1
ATOM 969 C C . ALA A 1 130 ? -14.532 0.928 18.867 1.00 81.00 130 ALA A C 1
ATOM 971 O O . ALA A 1 130 ? -14.975 0.668 17.750 1.00 81.00 130 ALA A O 1
ATOM 972 N N . VAL A 1 131 ? -15.027 0.440 19.997 1.00 74.56 131 VAL A N 1
ATOM 973 C CA . VAL A 1 131 ? -16.260 -0.331 20.095 1.00 74.56 131 VAL A CA 1
ATOM 974 C C . VAL A 1 131 ? -17.177 0.522 20.960 1.00 74.56 131 VAL A C 1
ATOM 976 O O . VAL A 1 131 ? -16.811 0.824 22.097 1.00 74.56 131 VAL A O 1
ATOM 979 N N . GLU A 1 132 ? -18.267 1.012 20.378 1.00 60.44 132 GLU A N 1
ATOM 980 C CA . GLU A 1 132 ? -19.349 1.668 21.125 1.00 60.44 132 GLU A CA 1
ATOM 981 C C . GLU A 1 132 ? -20.318 0.622 21.680 1.00 60.44 132 GLU A C 1
ATOM 983 O O . GLU A 1 132 ? -20.536 -0.400 20.985 1.00 60.44 132 GLU A O 1
#

Radius of gyration: 15.67 Å; chains: 1; bounding box: 34×26×45 Å

pLDDT: mean 79.59, std 15.02, range [35.22, 96.0]

Foldseek 3Di:
DWDDFPVPFQWPGWDWWFAAQQKIWIWTHGPPPPDDIDIWIWHFPDFAQPPVGQKTKIFTPDPPPVVVVVVVVDVVQRRDDFQWDDDPRMIIGRVCRVCVVVVNNVVSNQFRDWDWHTYGRDIDIDTDGDDD

Sequence (132 aa):
MATAIRPGGPVREVALRPLDGDAFSVRVAPRASLLPSVTLRLEIIGQPELPASPVLVLQMATMGGLFGMATAALPIANMLPRGVRLESDRILVDLRAIAAERGLSEMLGYVKRLRVNTVEGRVVLRVDLAVE